Protein AF-A0A6V7L1C1-F1 (afdb_monomer)

InterPro domains:
  IPR032695 Integrin domain superfamily [SSF69179] (13-75)
  IPR048285 Integrin alpha, second immunoglobulin-like domain [PF20805] (12-73)

Sequence (76 aa):
DGSNLPNITWIIGSNDISLEIIISNNKEPAYLTVFVLSLPKNINIRSILPSCRETEEYNVVKIVCDVDNPLLSGSP

Secondary structure (DSSP, 8-state):
--------PPPTTS----------B-SS-BTTEEEEEEEETTPPP----TTEEEEEETTEEEEEEEEETTB-BT--

Mean predicted aligned error: 6.98 Å

Organism: NCBI:txid1563983

Nearest PDB structures (foldseek):
  5uv6-assembly1_A  TM=4.818E-01  e=5.068E+00  Homo sapiens
  2wim-assembly2_B  TM=3.936E-01  e=9.093E+00  Homo sapiens

pLDDT: mean 86.49, std 12.83, range [41.47, 96.75]

Radius of gyration: 15.3 Å; Cα contacts (8 Å, |Δi|>4): 96; chains: 1; bounding box: 33×26×38 Å

Solvent-accessible surface area (backbone atoms only — not comparable to full-atom values): 5141 Å² total; per-residue (Å²): 132,88,75,81,72,75,89,83,74,86,60,91,90,69,79,90,84,87,88,86,85,84,66,68,37,89,54,77,65,37,67,74,34,67,47,76,50,79,40,58,61,89,62,84,83,90,78,77,61,89,59,42,46,82,48,80,55,99,63,33,36,33,42,41,26,64,71,35,75,56,36,41,54,75,40,104

Structure (mmCIF, N/CA/C/O backbone):
data_AF-A0A6V7L1C1-F1
#
_entry.id   AF-A0A6V7L1C1-F1
#
loop_
_atom_site.group_PDB
_atom_site.id
_atom_site.type_symbol
_atom_site.label_atom_id
_atom_site.label_alt_id
_atom_site.label_comp_id
_atom_site.label_asym_id
_atom_site.label_entity_id
_atom_site.label_seq_id
_atom_site.pdbx_PDB_ins_code
_atom_site.Cartn_x
_atom_site.Cartn_y
_atom_site.Cartn_z
_atom_site.occupancy
_atom_site.B_iso_or_equiv
_atom_site.auth_seq_id
_atom_site.auth_comp_id
_atom_site.auth_asym_id
_atom_site.auth_atom_id
_atom_site.pdbx_PDB_model_num
ATOM 1 N N . ASP A 1 1 ? -18.253 -10.574 -16.098 1.00 41.47 1 ASP A N 1
ATOM 2 C CA . ASP A 1 1 ? -19.285 -11.107 -15.202 1.00 41.47 1 ASP A CA 1
ATOM 3 C 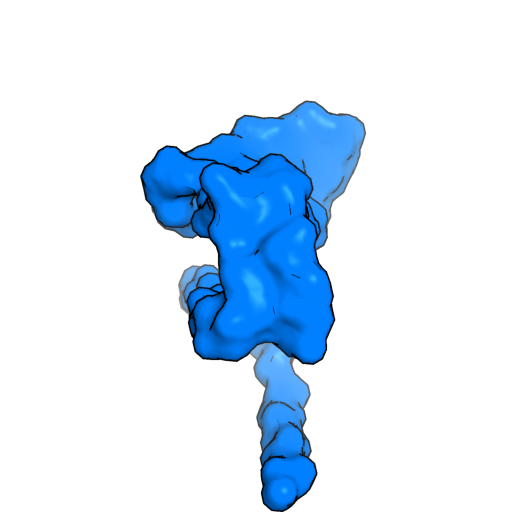C . ASP A 1 1 ? -19.273 -10.245 -13.951 1.00 41.47 1 ASP A C 1
ATOM 5 O O . ASP A 1 1 ? -18.276 -10.234 -13.239 1.00 41.47 1 ASP A O 1
ATOM 9 N N . GLY A 1 2 ? -20.249 -9.344 -13.835 1.00 49.66 2 GLY A N 1
ATOM 10 C CA . GLY A 1 2 ? -20.279 -8.303 -12.808 1.00 49.66 2 GLY A CA 1
ATOM 11 C C . GLY A 1 2 ? -20.807 -8.885 -11.508 1.00 49.66 2 GLY A C 1
ATOM 12 O O . GLY A 1 2 ? -22.016 -8.906 -11.290 1.00 49.66 2 GLY A O 1
ATOM 13 N N . SER A 1 3 ? -19.912 -9.394 -10.666 1.00 53.06 3 SER A N 1
ATOM 14 C CA . SER A 1 3 ? -20.283 -9.871 -9.342 1.00 53.06 3 SER A CA 1
ATOM 15 C C . SER A 1 3 ? -20.703 -8.685 -8.473 1.00 53.06 3 SER A C 1
ATOM 17 O O . SER A 1 3 ? -19.909 -7.803 -8.149 1.00 53.06 3 SER A O 1
ATOM 19 N N . ASN A 1 4 ? -21.979 -8.671 -8.083 1.00 52.59 4 ASN A N 1
ATOM 20 C CA . ASN A 1 4 ? -22.438 -7.935 -6.911 1.00 52.59 4 ASN A CA 1
ATOM 21 C C . ASN A 1 4 ? -21.609 -8.422 -5.718 1.00 52.59 4 ASN A C 1
ATOM 23 O O . ASN A 1 4 ? -21.859 -9.507 -5.190 1.00 52.59 4 ASN A O 1
ATOM 27 N N . LEU A 1 5 ? -20.603 -7.647 -5.316 1.00 58.03 5 LEU A N 1
ATOM 28 C CA . LEU A 1 5 ? -19.945 -7.869 -4.040 1.00 58.03 5 LEU A CA 1
ATOM 29 C C . LEU A 1 5 ? -21.015 -7.664 -2.956 1.00 58.03 5 LEU A C 1
ATOM 31 O O . LEU A 1 5 ? -21.721 -6.652 -2.999 1.00 58.03 5 LEU A O 1
ATOM 35 N N . PRO A 1 6 ? -21.204 -8.609 -2.018 1.00 61.84 6 PRO A N 1
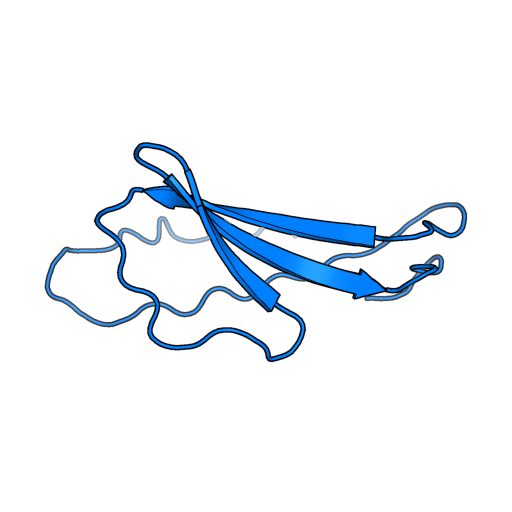ATOM 36 C CA . PRO A 1 6 ? -22.110 -8.386 -0.902 1.00 61.84 6 PRO A CA 1
ATOM 37 C C . PRO A 1 6 ? -21.705 -7.093 -0.189 1.00 61.84 6 PRO A C 1
ATOM 39 O O . PRO A 1 6 ? -20.519 -6.782 -0.093 1.00 61.84 6 PRO A O 1
ATOM 42 N N . ASN A 1 7 ? -22.676 -6.333 0.317 1.00 60.66 7 ASN A N 1
ATOM 43 C CA . ASN A 1 7 ? -22.380 -5.197 1.186 1.00 60.66 7 ASN A CA 1
ATOM 44 C C . ASN A 1 7 ? -21.747 -5.737 2.476 1.00 60.66 7 ASN A C 1
ATOM 46 O O . ASN A 1 7 ? -22.451 -6.115 3.412 1.00 60.66 7 ASN A O 1
ATOM 50 N N . ILE A 1 8 ? -20.416 -5.827 2.504 1.00 71.56 8 ILE A N 1
ATOM 51 C CA . ILE A 1 8 ? -19.658 -6.263 3.673 1.00 71.56 8 ILE A CA 1
ATOM 52 C C . ILE A 1 8 ? -19.675 -5.103 4.668 1.00 71.56 8 ILE A C 1
ATOM 54 O O . ILE A 1 8 ? -18.889 -4.163 4.579 1.00 71.56 8 ILE A O 1
ATOM 58 N N . THR A 1 9 ? -20.610 -5.149 5.610 1.00 77.44 9 THR A N 1
ATOM 59 C CA . THR A 1 9 ? -20.662 -4.211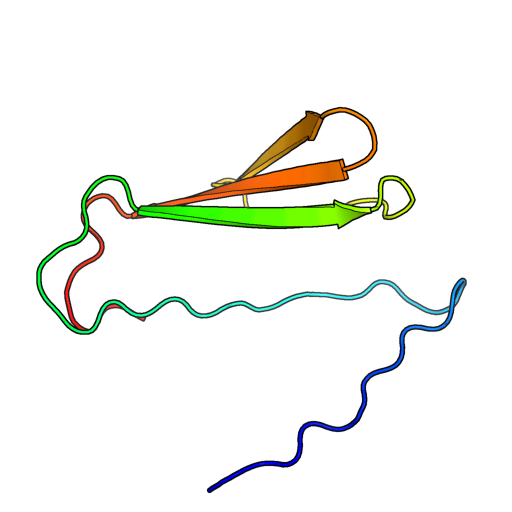 6.733 1.00 77.44 9 THR A CA 1
ATOM 60 C C . THR A 1 9 ? -19.824 -4.738 7.888 1.00 77.44 9 THR A C 1
ATOM 62 O O . THR A 1 9 ? -20.042 -5.857 8.353 1.00 77.44 9 THR A O 1
ATOM 65 N N . TRP A 1 10 ? -18.894 -3.926 8.386 1.00 75.06 10 TRP A N 1
ATOM 66 C CA . TRP A 1 10 ? -18.108 -4.254 9.574 1.00 75.06 10 TRP A CA 1
ATOM 67 C C . TRP A 1 10 ? -18.830 -3.795 10.836 1.00 75.06 10 TRP A C 1
ATOM 69 O O . TRP A 1 10 ? -19.107 -2.610 11.014 1.00 75.06 10 TRP A O 1
ATOM 79 N N . ILE A 1 11 ? -19.133 -4.746 11.718 1.00 82.06 11 ILE A N 1
ATOM 80 C CA . ILE A 1 11 ? -19.770 -4.476 13.009 1.00 82.06 11 ILE A CA 1
ATOM 81 C C . ILE A 1 11 ? -18.669 -4.308 14.058 1.00 82.06 11 ILE A C 1
ATOM 83 O O . ILE A 1 11 ? -17.831 -5.195 14.238 1.00 82.06 11 ILE A O 1
ATOM 87 N N . ILE A 1 12 ? -18.673 -3.174 14.762 1.00 80.31 12 ILE A N 1
ATOM 88 C CA . ILE A 1 12 ? -17.710 -2.881 15.833 1.00 80.31 12 ILE A CA 1
ATOM 89 C C . ILE A 1 12 ? -17.794 -3.973 16.912 1.00 80.31 12 ILE A C 1
ATOM 91 O O . ILE A 1 12 ? -18.881 -4.294 17.386 1.00 80.31 12 ILE A O 1
ATOM 95 N N . GLY A 1 13 ? -16.644 -4.535 17.300 1.00 78.69 13 GLY A N 1
ATOM 96 C CA . GLY A 1 13 ? -16.550 -5.588 18.321 1.00 78.69 13 GLY A CA 1
ATOM 97 C C . GLY A 1 13 ? -16.757 -7.018 17.811 1.00 78.69 13 GLY A C 1
ATOM 98 O O . GLY A 1 13 ? -16.825 -7.931 18.627 1.00 78.69 13 GLY A O 1
ATOM 99 N N . SER A 1 14 ? -16.865 -7.215 16.492 1.00 83.38 14 SER A N 1
ATOM 100 C CA . SER A 1 14 ? -16.914 -8.549 15.882 1.00 83.38 14 SER A CA 1
ATOM 101 C C . SER A 1 14 ? -15.507 -9.146 15.713 1.00 83.38 14 SER A C 1
ATOM 103 O O . SER A 1 14 ? -14.838 -9.431 16.701 1.00 83.38 14 SER A O 1
A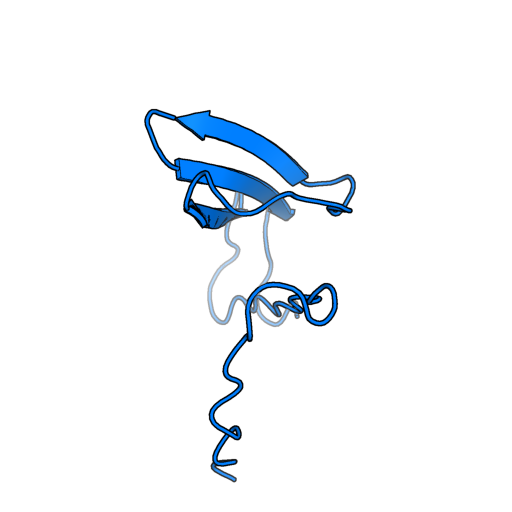TOM 105 N N . ASN A 1 15 ? -15.048 -9.327 14.477 1.00 84.62 15 ASN A N 1
ATOM 106 C CA . ASN A 1 15 ? -13.744 -9.895 14.152 1.00 84.62 15 ASN A CA 1
ATOM 107 C C . ASN A 1 15 ? -12.846 -8.860 13.473 1.00 84.62 15 ASN A C 1
ATOM 109 O O . ASN A 1 15 ? -13.311 -7.825 12.990 1.00 84.62 15 ASN A O 1
ATOM 113 N N . ASP A 1 16 ? -11.555 -9.174 13.414 1.00 87.19 16 ASP A N 1
ATOM 114 C CA . ASP A 1 16 ? -10.614 -8.432 12.583 1.00 87.19 16 ASP A CA 1
ATOM 115 C C . ASP A 1 16 ? -10.963 -8.611 11.100 1.00 87.19 16 ASP A C 1
ATOM 117 O O . ASP A 1 16 ? -11.547 -9.626 10.706 1.00 87.19 16 ASP A O 1
ATOM 121 N N . ILE A 1 17 ? -10.570 -7.644 10.269 1.00 85.50 17 ILE A N 1
ATOM 122 C CA . ILE A 1 17 ? -10.728 -7.750 8.820 1.00 85.50 17 ILE A CA 1
ATOM 123 C C . ILE A 1 17 ? -9.373 -7.727 8.125 1.00 85.50 17 ILE A C 1
ATOM 125 O O . ILE A 1 17 ? -8.469 -6.986 8.506 1.00 85.50 17 ILE A O 1
ATOM 129 N N . SER A 1 18 ? -9.264 -8.538 7.077 1.00 88.81 18 SER A N 1
ATOM 130 C CA . SER A 1 18 ? -8.143 -8.549 6.147 1.00 88.81 18 SER A CA 1
ATOM 131 C C . SER A 1 18 ? -8.541 -7.845 4.852 1.00 88.81 18 SER A C 1
ATOM 133 O O . SER A 1 18 ? -9.608 -8.107 4.299 1.00 88.81 18 SER A O 1
ATOM 135 N N . LEU A 1 19 ? -7.679 -6.949 4.377 1.00 88.62 19 LEU A N 1
ATOM 136 C CA . LEU A 1 19 ? -7.825 -6.274 3.092 1.00 88.62 19 LEU A CA 1
ATOM 137 C C . LEU A 1 19 ? -6.812 -6.869 2.114 1.00 88.62 19 LEU A C 1
ATOM 139 O O . LEU A 1 19 ? -5.612 -6.824 2.371 1.00 88.62 19 LEU A O 1
ATOM 143 N N . GLU A 1 20 ? -7.305 -7.410 1.004 1.00 91.12 20 GLU A N 1
ATOM 144 C CA . GLU A 1 20 ? -6.491 -7.897 -0.108 1.00 91.12 20 GLU A CA 1
ATOM 145 C C . GLU A 1 20 ? -6.642 -6.934 -1.288 1.00 91.12 20 GLU A C 1
ATOM 147 O O . GLU A 1 20 ? -7.756 -6.548 -1.649 1.00 91.12 20 GLU A O 1
ATOM 152 N N . ILE A 1 21 ? -5.515 -6.492 -1.846 1.00 89.69 21 ILE A N 1
ATOM 153 C CA . ILE A 1 21 ? -5.462 -5.438 -2.861 1.00 89.69 21 ILE A CA 1
ATOM 154 C C . ILE A 1 21 ? -4.541 -5.909 -3.981 1.00 89.69 21 ILE A C 1
ATOM 156 O O . ILE A 1 21 ? -3.402 -6.286 -3.724 1.00 89.69 21 ILE A O 1
ATOM 160 N N . ILE A 1 22 ? -5.044 -5.863 -5.213 1.00 91.50 22 ILE A N 1
ATOM 161 C CA . ILE A 1 22 ? -4.320 -6.243 -6.432 1.00 91.50 22 ILE A CA 1
ATOM 162 C C . ILE A 1 22 ? -4.094 -4.970 -7.253 1.00 91.50 22 ILE A C 1
ATOM 164 O O . ILE A 1 22 ? -5.042 -4.208 -7.470 1.00 91.50 22 ILE A O 1
ATOM 168 N N . ILE A 1 23 ? -2.855 -4.718 -7.686 1.00 91.62 23 ILE A N 1
ATOM 169 C CA . ILE A 1 23 ? -2.459 -3.471 -8.355 1.00 91.62 23 ILE A CA 1
ATOM 170 C C . ILE A 1 23 ? -1.790 -3.806 -9.684 1.00 91.62 23 ILE A C 1
ATOM 172 O O . ILE A 1 23 ? -0.610 -4.119 -9.738 1.00 91.62 23 ILE A O 1
ATOM 176 N N . SER A 1 24 ? -2.526 -3.629 -10.779 1.00 93.19 24 SER A N 1
ATOM 177 C CA . SER A 1 24 ? -2.005 -3.858 -12.127 1.00 93.19 24 SER A CA 1
ATOM 178 C C . SER A 1 24 ? -1.630 -2.558 -12.840 1.00 93.19 24 SER A C 1
ATOM 180 O O . SER A 1 24 ? -2.442 -1.626 -12.885 1.00 93.19 24 SER A O 1
ATOM 182 N N . ASN A 1 25 ? -0.477 -2.526 -13.509 1.00 94.75 25 ASN A N 1
ATOM 183 C CA . ASN A 1 25 ? -0.158 -1.494 -14.498 1.00 94.75 25 ASN A CA 1
ATOM 184 C C . ASN A 1 25 ? -0.474 -1.999 -15.916 1.00 94.75 25 ASN A C 1
ATOM 186 O O . ASN A 1 25 ? 0.031 -3.029 -16.345 1.00 94.75 25 ASN A O 1
ATOM 190 N N . ASN A 1 26 ? -1.295 -1.263 -16.667 1.00 95.00 26 ASN A N 1
ATOM 191 C CA . ASN A 1 26 ? -1.762 -1.663 -18.004 1.00 95.00 26 ASN A CA 1
ATOM 192 C C . ASN A 1 26 ? -1.102 -0.877 -19.150 1.00 95.00 26 ASN A C 1
ATOM 194 O O . ASN A 1 26 ? -1.551 -0.952 -20.298 1.00 95.00 26 ASN A O 1
ATOM 198 N N . LYS A 1 27 ? -0.098 -0.048 -18.842 1.00 93.81 27 LYS A N 1
ATOM 199 C CA . LYS A 1 27 ? 0.573 0.840 -19.801 1.00 93.81 27 LYS A CA 1
ATOM 200 C C . LYS A 1 27 ? 2.086 0.779 -19.607 1.00 93.81 27 LYS A C 1
ATOM 202 O O . LYS A 1 27 ? 2.620 -0.302 -19.385 1.00 93.81 27 LYS A O 1
ATOM 207 N N . GLU A 1 28 ? 2.776 1.892 -19.800 1.00 96.31 28 GLU A N 1
ATOM 208 C CA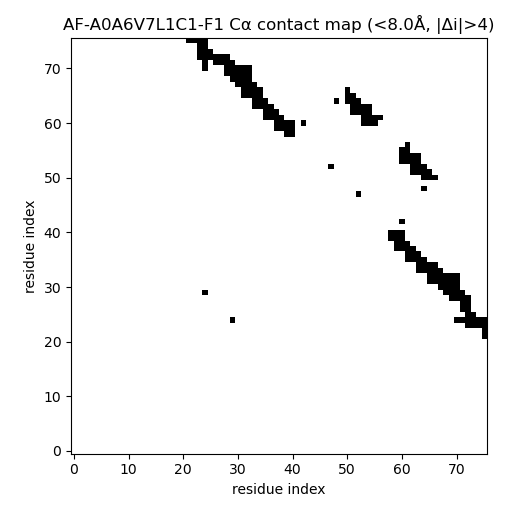 . GLU A 1 28 ? 4.229 1.988 -19.695 1.00 96.31 28 GLU A CA 1
ATOM 209 C C . GLU A 1 28 ? 4.704 1.785 -18.247 1.00 96.31 28 GLU A C 1
ATOM 211 O O . GLU A 1 28 ? 3.925 2.031 -17.324 1.00 96.31 28 GLU A O 1
ATOM 216 N N . PRO A 1 29 ? 5.960 1.346 -18.026 1.00 96.62 29 PRO A N 1
ATOM 217 C CA . PRO A 1 29 ? 6.513 1.124 -16.690 1.00 96.62 29 PRO A CA 1
ATOM 218 C C . PRO A 1 29 ? 6.331 2.318 -15.739 1.00 96.62 29 PRO A C 1
ATOM 220 O O . PRO A 1 29 ? 6.669 3.451 -16.082 1.00 96.62 29 PRO A O 1
ATOM 223 N N . ALA A 1 30 ? 5.842 2.053 -14.526 1.00 96.75 30 ALA A N 1
ATOM 224 C CA . ALA A 1 30 ? 5.620 3.066 -13.497 1.00 96.75 30 ALA A CA 1
ATOM 225 C C . ALA A 1 30 ? 6.724 3.010 -12.431 1.00 96.75 30 ALA A C 1
ATOM 227 O O . ALA A 1 30 ? 6.773 2.107 -11.596 1.00 96.75 30 ALA A O 1
ATOM 228 N N . TYR A 1 31 ? 7.636 3.978 -12.469 1.00 96.62 31 TYR A N 1
ATOM 229 C CA . TYR A 1 31 ? 8.722 4.091 -11.495 1.00 96.62 31 TYR A CA 1
ATOM 230 C C . TYR A 1 31 ? 8.213 4.583 -10.141 1.00 96.62 31 TYR A C 1
ATOM 232 O O . TYR A 1 31 ? 7.319 5.425 -10.082 1.00 96.62 31 TYR A O 1
ATOM 240 N N . LEU A 1 32 ? 8.835 4.088 -9.067 1.00 96.31 32 LEU A N 1
ATOM 241 C CA . LEU A 1 32 ? 8.526 4.441 -7.679 1.00 96.31 32 LEU A CA 1
ATOM 242 C C . LEU A 1 32 ? 7.028 4.297 -7.373 1.00 96.31 32 LEU A C 1
ATOM 244 O O . LEU A 1 32 ? 6.405 5.206 -6.822 1.00 96.31 32 LEU A O 1
ATOM 248 N N . THR A 1 33 ? 6.437 3.168 -7.769 1.00 95.81 33 THR A N 1
ATOM 249 C CA . THR A 1 33 ? 5.017 2.929 -7.519 1.00 95.81 33 THR A CA 1
ATOM 250 C C . THR A 1 33 ? 4.807 2.701 -6.028 1.00 95.81 33 THR A C 1
ATOM 252 O O . THR A 1 33 ? 5.392 1.796 -5.434 1.00 95.81 33 THR A O 1
ATOM 255 N N . VAL A 1 34 ? 3.944 3.523 -5.435 1.00 96.62 34 VAL A N 1
ATOM 256 C CA . VAL A 1 34 ? 3.609 3.493 -4.011 1.00 96.62 34 VAL A CA 1
ATOM 257 C C . VAL A 1 34 ? 2.100 3.366 -3.860 1.00 96.62 34 VAL A C 1
ATOM 259 O O . VAL A 1 34 ? 1.335 4.098 -4.491 1.00 96.62 34 VAL A O 1
ATOM 262 N N . PHE A 1 35 ? 1.672 2.460 -2.991 1.00 95.50 35 PHE A N 1
ATOM 263 C CA . PHE A 1 35 ? 0.284 2.319 -2.574 1.00 95.50 35 PHE A CA 1
ATOM 264 C C . PHE A 1 35 ? 0.063 3.027 -1.234 1.00 95.50 35 PHE A C 1
ATOM 266 O O . PHE A 1 35 ? 0.874 2.898 -0.319 1.00 95.50 35 PHE A O 1
ATOM 273 N N . VAL A 1 36 ? -1.038 3.774 -1.107 1.00 95.62 36 VAL A N 1
ATOM 274 C CA . VAL A 1 36 ? -1.393 4.493 0.125 1.00 95.62 36 VAL A CA 1
ATOM 275 C C . VAL A 1 36 ? -2.823 4.154 0.530 1.00 95.62 36 VAL A C 1
ATOM 277 O O . VAL A 1 36 ? -3.775 4.563 -0.135 1.00 95.62 36 VAL A O 1
ATOM 280 N N . LEU A 1 37 ? -2.981 3.463 1.659 1.00 93.56 37 LEU A N 1
ATOM 281 C CA . LEU A 1 37 ? -4.271 3.245 2.310 1.00 93.56 37 LEU A CA 1
ATOM 282 C C . LEU A 1 37 ? -4.445 4.255 3.443 1.00 93.56 37 LEU A C 1
ATOM 284 O O . LEU A 1 37 ? -3.588 4.363 4.314 1.00 93.56 37 LEU A O 1
ATOM 288 N N . SER A 1 38 ? -5.558 4.986 3.444 1.00 93.88 38 SER A N 1
ATOM 289 C CA . SER A 1 38 ? -5.902 5.947 4.498 1.00 93.88 38 SER A CA 1
ATOM 290 C C . SER A 1 38 ? -7.062 5.417 5.330 1.00 93.88 38 SER A C 1
ATOM 292 O O . SER A 1 38 ? -8.128 5.123 4.790 1.00 93.88 38 SER A O 1
ATOM 294 N N . LEU A 1 39 ? -6.863 5.315 6.641 1.00 91.56 39 LEU A N 1
ATOM 295 C CA . LEU A 1 39 ? -7.828 4.781 7.594 1.00 91.56 39 LEU A CA 1
ATOM 296 C C . LEU A 1 39 ? -8.136 5.814 8.687 1.00 91.56 39 LEU A C 1
ATOM 298 O O . LEU A 1 39 ? -7.251 6.571 9.091 1.00 91.56 39 LEU A O 1
ATOM 302 N N . PRO A 1 40 ? -9.373 5.865 9.206 1.00 90.38 40 PRO A N 1
ATOM 303 C CA . PRO A 1 40 ? -9.685 6.656 10.390 1.00 90.38 40 PRO A CA 1
ATOM 304 C C . PRO A 1 40 ? -8.824 6.236 11.588 1.00 90.38 40 PRO A C 1
ATOM 306 O O . PRO A 1 40 ? -8.581 5.047 11.786 1.00 90.38 40 PRO A O 1
ATOM 309 N N . LYS A 1 41 ? -8.458 7.195 12.447 1.00 85.62 41 LYS A N 1
ATOM 310 C CA . LYS A 1 41 ? -7.627 6.969 13.649 1.00 85.62 41 LYS A CA 1
ATOM 311 C C . LYS A 1 41 ? -8.125 5.877 14.608 1.00 85.62 41 LYS A C 1
ATOM 313 O O . LYS A 1 41 ? -7.355 5.343 15.391 1.00 85.62 41 LYS A O 1
ATOM 318 N N . ASN A 1 42 ? -9.410 5.540 14.557 1.00 84.81 42 ASN A N 1
ATOM 319 C CA . ASN A 1 42 ? -10.013 4.556 15.457 1.00 84.81 42 ASN A CA 1
ATOM 320 C C . ASN A 1 42 ? -9.865 3.104 14.962 1.00 84.81 42 ASN A C 1
ATOM 322 O O . ASN A 1 42 ? -10.466 2.203 15.547 1.00 84.81 42 ASN A O 1
ATOM 326 N N . ILE A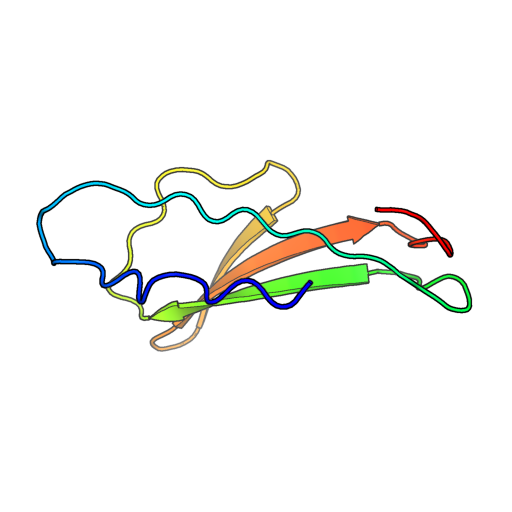 1 43 ? -9.117 2.871 13.879 1.00 86.50 43 ILE A N 1
ATOM 327 C CA . ILE A 1 43 ? -8.814 1.534 13.366 1.00 86.50 43 ILE A CA 1
ATOM 328 C C . ILE A 1 43 ? -7.414 1.137 13.826 1.00 86.50 43 ILE A C 1
ATOM 330 O O . ILE A 1 43 ? -6.438 1.800 13.494 1.00 86.50 43 ILE A O 1
ATOM 334 N N . ASN A 1 44 ? -7.327 0.025 14.555 1.00 86.00 44 ASN A N 1
ATOM 335 C CA . ASN A 1 44 ? -6.053 -0.539 14.987 1.00 86.00 44 ASN A CA 1
ATOM 336 C C . ASN A 1 44 ? -5.513 -1.511 13.940 1.00 86.00 44 ASN A C 1
ATOM 338 O O . ASN A 1 44 ? -6.209 -2.437 13.514 1.00 86.00 44 ASN A O 1
ATOM 342 N N . ILE A 1 45 ? -4.247 -1.334 13.579 1.00 88.81 45 ILE A N 1
ATOM 343 C CA . ILE A 1 45 ? -3.547 -2.192 12.632 1.00 88.81 45 ILE A CA 1
ATOM 344 C C . ILE A 1 45 ? -2.918 -3.366 13.377 1.00 88.81 45 ILE A C 1
ATOM 346 O O . ILE A 1 45 ? -2.069 -3.187 14.245 1.00 88.81 45 ILE A O 1
ATOM 350 N N . ARG A 1 46 ? -3.335 -4.592 13.046 1.00 89.69 46 ARG A N 1
ATOM 351 C CA . ARG A 1 46 ? -2.745 -5.806 13.640 1.00 89.69 46 ARG A CA 1
ATOM 352 C C . ARG A 1 46 ? -1.532 -6.324 12.888 1.00 89.69 46 ARG A C 1
ATOM 354 O O . ARG A 1 46 ? -0.635 -6.903 13.491 1.00 89.69 46 ARG A O 1
ATOM 361 N N . SER A 1 47 ? -1.542 -6.186 11.569 1.00 91.56 47 SER A N 1
ATOM 362 C CA . SER A 1 47 ? -0.490 -6.682 10.694 1.00 91.56 47 SER A CA 1
ATOM 363 C C . SER A 1 47 ? -0.504 -5.888 9.395 1.00 91.56 47 SER A C 1
ATOM 365 O O . SER A 1 47 ? -1.572 -5.548 8.887 1.00 91.56 47 SER A O 1
ATOM 367 N N . ILE A 1 48 ? 0.686 -5.602 8.879 1.00 92.81 48 ILE A N 1
ATOM 368 C CA . ILE A 1 48 ? 0.925 -5.012 7.562 1.00 92.81 48 ILE A CA 1
ATOM 369 C C . ILE A 1 48 ? 2.062 -5.767 6.892 1.00 92.81 48 ILE A C 1
ATOM 371 O O . ILE A 1 48 ? 2.863 -6.431 7.557 1.00 92.81 48 ILE A O 1
ATOM 375 N N . LEU A 1 49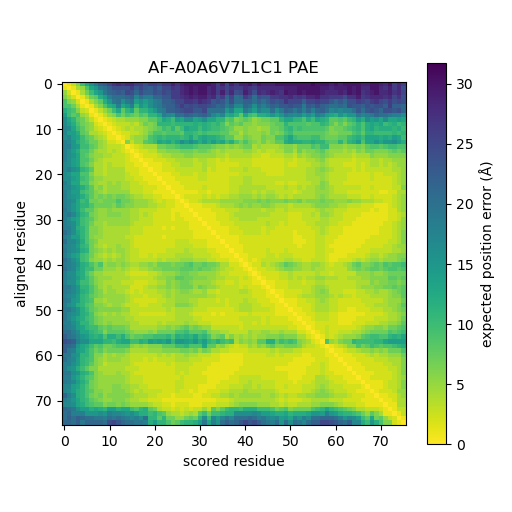 ? 2.134 -5.662 5.568 1.00 93.19 49 LEU A N 1
ATOM 376 C CA . LEU A 1 49 ? 3.235 -6.245 4.817 1.00 93.19 49 LEU A CA 1
ATOM 377 C C . LEU A 1 49 ? 4.559 -5.547 5.180 1.00 93.19 49 LEU A C 1
ATOM 379 O O . LEU A 1 49 ? 4.556 -4.340 5.424 1.00 93.19 49 LEU A O 1
ATOM 383 N N . PRO A 1 50 ? 5.703 -6.258 5.161 1.00 93.75 50 PRO A N 1
ATOM 384 C CA . PRO A 1 50 ? 7.009 -5.666 5.469 1.00 93.75 50 PRO A CA 1
ATOM 385 C C . PRO A 1 50 ? 7.434 -4.523 4.536 1.00 93.75 50 PRO A C 1
ATOM 387 O O . PRO A 1 50 ? 8.260 -3.702 4.922 1.00 93.75 50 PRO A O 1
ATOM 390 N N . SER A 1 51 ? 6.888 -4.464 3.317 1.00 93.94 51 SER A N 1
ATOM 391 C CA . SER A 1 51 ? 7.100 -3.363 2.365 1.00 93.94 51 SER A CA 1
ATOM 392 C C . SER A 1 51 ? 6.281 -2.109 2.690 1.00 93.94 51 SER A C 1
ATOM 394 O O . SER A 1 51 ? 6.378 -1.108 1.980 1.00 93.94 51 SER A O 1
ATOM 396 N N . CYS A 1 52 ? 5.462 -2.152 3.743 1.00 95.38 52 CYS A N 1
ATOM 397 C CA . CYS A 1 52 ? 4.617 -1.056 4.176 1.00 95.38 52 CYS A CA 1
ATOM 398 C C . CYS A 1 52 ? 5.132 -0.412 5.461 1.00 95.3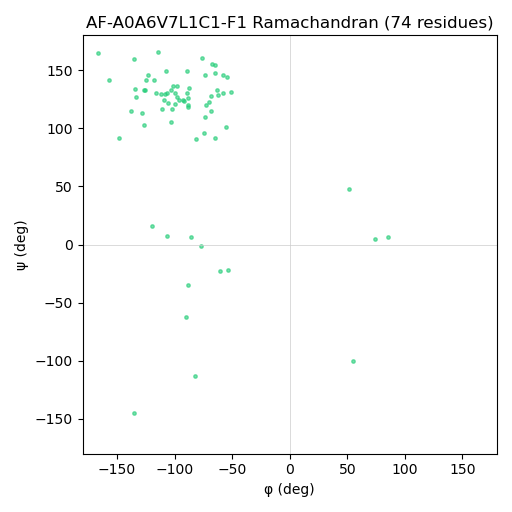8 52 CYS A C 1
ATOM 400 O O . CYS A 1 52 ? 5.671 -1.067 6.352 1.00 95.38 52 CYS A O 1
ATOM 402 N N . ARG A 1 53 ? 4.870 0.887 5.591 1.00 95.19 53 ARG A N 1
ATOM 403 C CA . ARG A 1 53 ? 5.073 1.662 6.814 1.00 95.19 53 ARG A CA 1
ATOM 404 C C . ARG A 1 53 ? 3.788 2.361 7.220 1.00 95.19 53 ARG A C 1
ATOM 406 O O . ARG A 1 53 ? 3.052 2.870 6.375 1.00 95.19 53 ARG A O 1
ATOM 413 N N . GLU A 1 54 ? 3.554 2.403 8.520 1.00 93.12 54 GLU A N 1
ATOM 414 C CA . GLU A 1 54 ? 2.481 3.184 9.115 1.00 93.12 54 GLU A CA 1
ATOM 415 C C . GLU A 1 54 ? 2.972 4.607 9.398 1.00 93.12 54 GLU A C 1
ATOM 417 O O . GLU A 1 54 ? 4.077 4.814 9.903 1.00 93.12 54 GLU A O 1
ATOM 422 N N . THR A 1 55 ? 2.156 5.595 9.048 1.00 90.88 55 THR A N 1
ATOM 423 C CA . THR A 1 55 ? 2.396 7.004 9.362 1.00 90.88 55 THR A CA 1
ATOM 424 C C . THR A 1 55 ? 1.109 7.626 9.879 1.00 90.88 55 THR A C 1
ATOM 426 O O . THR A 1 55 ? 0.054 7.455 9.267 1.00 90.88 55 THR A O 1
ATOM 429 N N . GLU A 1 56 ? 1.194 8.384 10.965 1.00 89.12 56 GLU A N 1
ATOM 430 C CA . GLU A 1 56 ? 0.054 9.116 11.513 1.00 89.12 56 GLU A CA 1
ATOM 431 C C . GLU A 1 56 ? 0.095 10.583 11.084 1.00 89.12 56 GLU A C 1
ATOM 433 O O . GLU A 1 56 ? 1.109 11.264 11.246 1.00 89.12 56 GLU A O 1
ATOM 438 N N . GLU A 1 57 ? -1.025 11.087 10.566 1.00 85.94 57 GLU A N 1
ATOM 439 C CA . GLU A 1 57 ? -1.179 12.503 10.244 1.00 85.94 57 GLU A CA 1
ATOM 440 C C . GLU A 1 57 ? -2.570 12.985 10.677 1.00 85.94 57 GLU A C 1
ATOM 442 O O . GLU A 1 57 ? -3.603 12.544 10.165 1.00 85.94 57 GLU A O 1
ATOM 447 N N . TYR A 1 58 ? -2.605 13.903 11.646 1.00 85.31 58 TYR A N 1
ATOM 448 C CA . TYR A 1 58 ? -3.830 14.425 12.259 1.00 85.31 58 TYR A CA 1
ATOM 449 C C . TYR A 1 58 ? -4.751 13.325 12.836 1.00 85.31 58 TYR A C 1
ATOM 451 O O . TYR A 1 58 ? -4.534 12.837 13.946 1.00 85.31 58 TYR A O 1
ATOM 459 N N . ASN A 1 59 ? -5.801 12.967 12.087 1.00 88.75 59 ASN A N 1
ATOM 460 C CA . ASN A 1 59 ? -6.870 12.032 12.458 1.00 88.75 59 ASN A CA 1
ATOM 461 C C . ASN A 1 59 ? -6.952 10.828 11.503 1.00 88.75 59 ASN A C 1
ATOM 463 O O . ASN A 1 59 ? -7.965 10.122 11.475 1.00 88.75 59 ASN A O 1
ATOM 467 N N . VAL A 1 60 ? -5.905 10.611 10.708 1.00 93.00 60 VAL A N 1
ATOM 468 C CA . VAL A 1 60 ? -5.823 9.535 9.723 1.00 93.00 60 VAL A CA 1
ATOM 469 C C . VAL A 1 60 ? -4.546 8.740 9.969 1.00 93.00 60 VAL A C 1
ATOM 471 O O . VAL A 1 60 ? -3.464 9.308 10.120 1.00 93.00 60 VAL A O 1
ATOM 474 N N . VAL A 1 61 ? -4.687 7.419 9.982 1.00 92.38 61 VAL A N 1
ATOM 475 C CA . VAL A 1 61 ? -3.573 6.476 9.901 1.00 92.38 61 VAL A CA 1
ATOM 476 C C . VAL A 1 61 ? -3.377 6.152 8.427 1.00 92.38 61 VAL A C 1
ATOM 478 O O . VAL A 1 61 ? -4.315 5.731 7.746 1.00 92.38 61 VAL A O 1
ATOM 481 N N . LYS A 1 62 ? -2.175 6.383 7.907 1.00 94.88 62 LYS A N 1
ATOM 482 C CA . LYS A 1 62 ? -1.812 6.043 6.531 1.00 94.88 62 LYS A CA 1
ATOM 483 C C . LYS A 1 62 ? -0.883 4.839 6.541 1.00 94.88 62 LYS A C 1
ATOM 485 O O . LYS A 1 62 ? 0.128 4.848 7.235 1.00 94.88 62 LYS A O 1
ATOM 490 N N . ILE A 1 63 ? -1.202 3.840 5.730 1.00 94.56 63 ILE A N 1
ATOM 491 C CA . ILE A 1 63 ? -0.308 2.729 5.411 1.00 94.56 63 ILE A CA 1
ATOM 492 C C . ILE A 1 63 ? 0.257 3.008 4.023 1.00 94.56 63 ILE A C 1
ATOM 494 O O . ILE A 1 63 ? -0.493 3.083 3.050 1.00 94.56 63 ILE A O 1
ATOM 498 N N . VAL A 1 64 ? 1.570 3.197 3.947 1.00 96.19 64 VAL A N 1
ATOM 499 C CA . VAL A 1 64 ? 2.300 3.515 2.716 1.00 96.19 64 VAL A CA 1
ATOM 500 C C . VAL A 1 64 ? 3.161 2.315 2.351 1.00 96.19 64 VAL A C 1
ATOM 502 O O . VAL A 1 64 ? 4.052 1.971 3.121 1.00 96.19 64 VAL A O 1
ATOM 505 N N . CYS A 1 65 ? 2.905 1.694 1.206 1.00 96.12 65 CYS A N 1
ATOM 506 C CA . CYS A 1 65 ? 3.594 0.494 0.743 1.00 96.12 65 CYS A CA 1
ATOM 507 C C . CYS A 1 65 ? 4.374 0.767 -0.537 1.00 96.12 65 CYS A C 1
ATOM 509 O O . CYS A 1 65 ? 3.804 1.279 -1.504 1.00 96.12 65 CYS A O 1
ATOM 511 N N . ASP A 1 66 ? 5.640 0.365 -0.561 1.00 96.00 66 ASP A N 1
ATOM 512 C CA . ASP A 1 66 ? 6.403 0.297 -1.803 1.00 96.00 66 ASP A CA 1
ATOM 513 C C . ASP A 1 66 ? 5.884 -0.901 -2.611 1.00 96.00 66 ASP A C 1
ATOM 515 O O . ASP A 1 66 ? 5.881 -2.034 -2.121 1.00 96.00 66 ASP A O 1
ATOM 519 N N . VAL A 1 67 ? 5.378 -0.637 -3.820 1.00 94.62 67 VAL A N 1
ATOM 520 C CA . VAL A 1 67 ? 4.801 -1.667 -4.696 1.00 94.62 67 VAL A CA 1
ATOM 521 C C . VAL A 1 67 ? 5.890 -2.237 -5.592 1.00 94.62 67 VAL A C 1
ATOM 523 O O . VAL A 1 67 ? 6.206 -3.415 -5.490 1.00 94.62 67 VAL A O 1
ATOM 526 N N . ASP A 1 68 ? 6.477 -1.396 -6.447 1.00 95.06 68 ASP A N 1
ATOM 527 C CA . ASP A 1 68 ? 7.598 -1.777 -7.307 1.00 95.06 68 ASP A CA 1
ATOM 528 C C . ASP A 1 68 ? 8.272 -0.533 -7.917 1.00 95.06 68 ASP A C 1
ATOM 530 O O . ASP A 1 68 ? 7.715 0.573 -7.932 1.00 95.06 68 ASP A O 1
ATOM 534 N N . ASN A 1 69 ? 9.477 -0.706 -8.452 1.00 94.38 69 ASN A N 1
ATOM 535 C CA . ASN A 1 69 ? 10.225 0.338 -9.136 1.00 94.38 69 ASN A CA 1
ATOM 536 C C . ASN A 1 69 ? 11.119 -0.236 -10.263 1.00 94.38 69 ASN A C 1
ATOM 538 O O . ASN A 1 69 ? 12.290 -0.530 -10.009 1.00 94.38 69 ASN A O 1
ATOM 542 N N . PRO A 1 70 ? 10.637 -0.317 -11.520 1.00 95.50 70 PRO A N 1
ATOM 543 C CA . PRO A 1 70 ? 9.307 0.074 -11.985 1.00 95.50 70 PRO A CA 1
ATOM 544 C C . PRO A 1 70 ? 8.271 -1.050 -11.895 1.00 95.50 70 PRO A C 1
ATOM 546 O O . PRO A 1 70 ? 8.575 -2.203 -12.176 1.00 95.50 70 PRO A O 1
ATOM 549 N N . LEU A 1 71 ? 7.008 -0.688 -11.673 1.00 96.19 71 LEU A N 1
ATOM 550 C CA . LEU A 1 71 ? 5.884 -1.589 -11.910 1.00 96.19 71 LEU A CA 1
ATOM 551 C C . LEU A 1 71 ? 5.661 -1.732 -13.422 1.00 96.19 71 LEU A C 1
ATOM 553 O O . LEU A 1 71 ? 5.239 -0.783 -14.093 1.00 96.19 71 LEU A O 1
ATOM 557 N N . LEU A 1 72 ? 5.975 -2.904 -13.970 1.00 95.25 72 LEU A N 1
ATOM 558 C CA . LEU A 1 72 ? 5.878 -3.194 -15.404 1.00 95.25 72 LEU A CA 1
ATOM 559 C C . LEU A 1 72 ? 4.432 -3.424 -15.869 1.00 95.25 72 LEU A C 1
ATOM 561 O O . LEU A 1 72 ? 3.534 -3.723 -15.086 1.00 95.25 72 LEU A O 1
ATOM 565 N N . SER A 1 73 ? 4.219 -3.296 -17.180 1.00 91.88 73 SER A N 1
ATOM 566 C CA . SER A 1 73 ? 2.933 -3.600 -17.810 1.00 91.88 73 SER A CA 1
ATOM 567 C C . SER A 1 73 ? 2.569 -5.075 -17.652 1.00 91.88 73 SER A C 1
ATOM 569 O O . SER A 1 73 ? 3.394 -5.941 -17.942 1.00 91.88 73 SER A O 1
ATOM 571 N N . GLY A 1 74 ? 1.334 -5.367 -17.253 1.00 78.75 74 GLY A N 1
ATOM 572 C CA . GLY A 1 74 ? 0.854 -6.737 -17.072 1.00 78.75 74 GLY A CA 1
ATOM 573 C C . GLY A 1 74 ? 1.387 -7.436 -15.819 1.00 78.75 74 GLY A C 1
ATOM 574 O O . GLY A 1 74 ? 1.085 -8.614 -15.633 1.00 78.75 74 GLY A O 1
ATOM 575 N N . SER A 1 75 ? 2.139 -6.736 -14.961 1.00 65.25 75 SER A N 1
ATOM 576 C CA . SER A 1 75 ? 2.424 -7.208 -13.606 1.00 65.25 75 SER A CA 1
ATOM 577 C C . SER A 1 75 ? 1.129 -7.177 -12.775 1.00 65.25 75 SER A C 1
ATOM 579 O O . SER A 1 75 ? 0.448 -6.14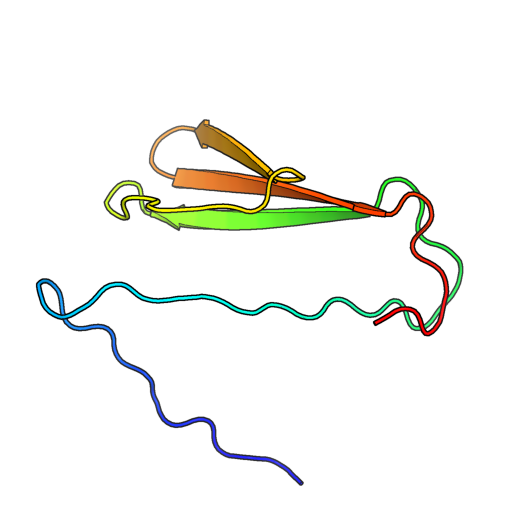5 -12.801 1.00 65.25 75 SER A O 1
ATOM 581 N N . PRO A 1 76 ? 0.749 -8.284 -12.109 1.00 56.34 76 PRO A N 1
ATOM 582 C CA . PRO A 1 76 ? -0.370 -8.323 -11.166 1.00 56.34 76 PRO A CA 1
ATOM 583 C C . PRO A 1 76 ? -0.055 -7.636 -9.832 1.00 56.34 76 PRO A C 1
ATOM 585 O O . PRO A 1 76 ? 1.136 -7.628 -9.443 1.00 56.34 76 PRO A O 1
#

Foldseek 3Di:
DDDPDPPDDDDPPDDDDDDDDDDADADAWAAQDKDKDKDFQVDDDPDDDPQWDWDDDDGIIIIIGRDDGTRHHPRD